Protein AF-A0A258D1P5-F1 (afdb_monomer_lite)

Secondary structure (DSSP, 8-state):
-PPPPPGGG-------SS---------PPPTTSTT----HHHHHHHHHHHHHHHHHTTS-TT--EEEETTTEEEE-PPPBTTTB-HHHHHHHGGG------

Radius of gyration: 28.12 Å; chains: 1; bounding box: 86×24×67 Å

pLDDT: mean 77.12, std 14.58, range [41.06, 94.81]

Foldseek 3Di:
DDDDDDPPPPPDPPPPPDDDDDDDDDDFDDPVGPPGPDDPLQVVLVVQLVVLVVVCPPPDPPDQWDDDPPPDIDGDDQDPPPSGDPSSCVSCVVVDDDDDD

Structure (mmCIF, N/CA/C/O backbone):
data_AF-A0A258D1P5-F1
#
_entry.id   AF-A0A258D1P5-F1
#
loop_
_atom_site.group_PDB
_atom_site.id
_atom_site.type_symbol
_atom_site.label_atom_id
_atom_site.label_alt_id
_atom_site.label_comp_id
_atom_site.label_asym_id
_atom_site.label_entity_id
_atom_site.label_seq_id
_atom_site.pdbx_PDB_ins_code
_atom_site.Cartn_x
_atom_site.Cartn_y
_atom_site.Cartn_z
_atom_site.occupancy
_atom_site.B_iso_or_equiv
_atom_site.auth_seq_id
_atom_site.auth_comp_id
_atom_site.auth_asym_id
_atom_site.auth_atom_id
_atom_site.pdbx_PDB_model_num
ATOM 1 N N . MET A 1 1 ? 65.392 -9.813 -35.874 1.00 41.06 1 MET A N 1
ATOM 2 C CA . MET A 1 1 ? 64.487 -8.836 -36.521 1.00 41.06 1 MET A CA 1
ATOM 3 C C . MET A 1 1 ? 63.147 -8.888 -35.805 1.00 41.06 1 MET A C 1
ATOM 5 O O . MET A 1 1 ? 62.487 -9.913 -35.860 1.00 41.06 1 MET A O 1
ATOM 9 N N . ARG A 1 2 ? 62.821 -7.855 -35.020 1.00 41.78 2 ARG A N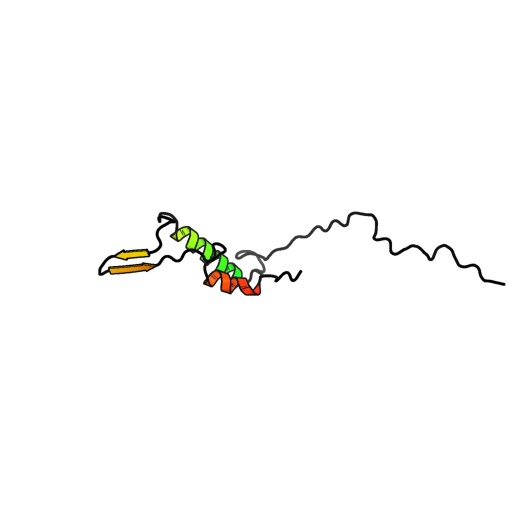 1
ATOM 10 C CA . ARG A 1 2 ? 61.621 -7.778 -34.172 1.00 41.78 2 ARG A CA 1
ATOM 11 C C . ARG A 1 2 ? 60.509 -7.110 -34.998 1.00 41.78 2 ARG A C 1
ATOM 13 O O . ARG A 1 2 ? 60.734 -6.022 -35.515 1.00 41.78 2 ARG A O 1
ATOM 20 N N . SER A 1 3 ? 59.381 -7.798 -35.179 1.00 47.41 3 SER A N 1
ATOM 21 C CA . SER A 1 3 ? 58.193 -7.302 -35.901 1.00 47.41 3 SER A CA 1
ATOM 22 C C . SER A 1 3 ? 57.656 -6.008 -35.256 1.00 47.41 3 SER A C 1
ATOM 24 O O . SER A 1 3 ? 57.717 -5.917 -34.024 1.00 47.41 3 SER A O 1
ATOM 26 N N . PRO A 1 4 ? 57.155 -5.014 -36.018 1.00 51.44 4 PRO A N 1
ATOM 27 C CA . PRO A 1 4 ? 56.639 -3.781 -35.441 1.00 51.44 4 PRO A CA 1
ATOM 28 C C . PRO A 1 4 ? 55.270 -4.043 -34.803 1.00 51.44 4 PRO A C 1
ATOM 30 O O . PRO A 1 4 ? 54.344 -4.534 -35.443 1.00 51.44 4 PRO A O 1
ATOM 33 N N . VAL A 1 5 ? 55.168 -3.739 -33.511 1.00 60.28 5 VAL A N 1
ATOM 34 C CA . VAL A 1 5 ? 53.906 -3.730 -32.770 1.00 60.28 5 VAL A CA 1
ATOM 35 C C . VAL A 1 5 ? 53.144 -2.478 -33.194 1.00 60.28 5 VAL A C 1
ATOM 37 O O . VAL A 1 5 ? 53.640 -1.366 -33.025 1.00 60.28 5 VAL A O 1
ATOM 40 N N . ASP A 1 6 ? 51.969 -2.681 -33.777 1.00 55.34 6 ASP A N 1
ATOM 41 C CA . ASP A 1 6 ? 51.038 -1.632 -34.184 1.00 55.34 6 ASP A CA 1
ATOM 42 C C . ASP A 1 6 ? 50.645 -0.757 -32.968 1.00 55.34 6 ASP A C 1
ATOM 44 O O . ASP A 1 6 ? 50.086 -1.284 -31.997 1.00 55.34 6 ASP A O 1
ATOM 48 N N . PRO A 1 7 ? 50.936 0.560 -32.971 1.00 50.50 7 PRO A N 1
ATOM 49 C CA . PRO A 1 7 ? 50.637 1.450 -31.848 1.00 50.50 7 PRO A CA 1
ATOM 50 C C . PRO A 1 7 ? 49.132 1.692 -31.644 1.00 50.50 7 PRO A C 1
ATOM 52 O O . PRO A 1 7 ? 48.746 2.288 -30.640 1.00 50.50 7 PRO A O 1
ATOM 55 N N . ALA A 1 8 ? 48.268 1.226 -32.553 1.00 51.09 8 ALA A N 1
ATOM 56 C CA . ALA A 1 8 ? 46.826 1.452 -32.479 1.00 51.09 8 ALA A CA 1
ATOM 57 C C . ALA A 1 8 ? 46.082 0.519 -31.504 1.00 51.09 8 ALA A C 1
ATOM 59 O O . ALA A 1 8 ? 44.905 0.742 -31.221 1.00 51.09 8 ALA A O 1
ATOM 60 N N . ARG A 1 9 ? 46.734 -0.520 -30.960 1.00 49.47 9 ARG A N 1
ATOM 61 C CA . ARG A 1 9 ? 46.062 -1.548 -30.138 1.00 49.47 9 ARG A CA 1
ATOM 62 C C . ARG A 1 9 ? 46.219 -1.382 -28.627 1.00 49.47 9 ARG A C 1
ATOM 64 O O . ARG A 1 9 ? 46.114 -2.359 -27.887 1.00 49.47 9 ARG A O 1
ATOM 71 N N . THR A 1 10 ? 46.418 -0.145 -28.182 1.00 55.59 10 THR A N 1
ATOM 72 C CA . THR A 1 10 ? 46.423 0.231 -26.760 1.00 55.59 10 THR A CA 1
ATOM 73 C C . THR A 1 10 ? 45.534 1.450 -26.529 1.00 55.59 10 THR A C 1
ATOM 75 O O . THR A 1 10 ? 45.924 2.414 -25.878 1.00 55.59 10 THR A O 1
ATOM 78 N N . LEU A 1 11 ? 44.319 1.439 -27.079 1.00 52.00 11 LEU A N 1
ATOM 79 C CA . LEU A 1 11 ? 43.278 2.333 -26.587 1.00 52.00 11 LEU A CA 1
ATOM 80 C C . LEU A 1 11 ? 42.681 1.671 -25.353 1.00 52.00 11 LEU A C 1
ATOM 82 O O . LEU A 1 11 ? 41.950 0.687 -25.422 1.00 52.00 11 LEU A O 1
ATOM 86 N N . ALA A 1 12 ? 43.149 2.182 -24.223 1.00 54.88 12 ALA A N 1
ATOM 87 C CA . ALA A 1 12 ? 42.705 1.886 -22.885 1.00 54.88 12 ALA A CA 1
ATOM 88 C C . ALA A 1 12 ? 41.1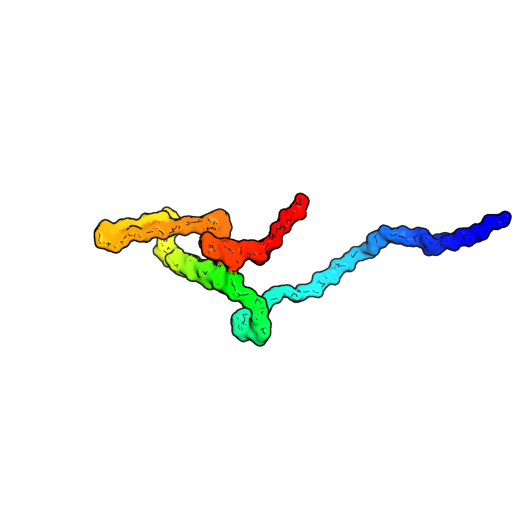84 1.690 -22.802 1.00 54.88 12 ALA A C 1
ATOM 90 O O . ALA A 1 12 ? 40.414 2.359 -23.491 1.00 54.88 12 ALA A O 1
ATOM 91 N N . ALA A 1 13 ? 40.770 0.813 -21.888 1.00 58.81 13 ALA A N 1
ATOM 92 C CA . ALA A 1 13 ? 39.424 0.767 -21.331 1.00 58.81 13 ALA A CA 1
ATOM 93 C C . ALA A 1 13 ? 39.130 2.070 -20.556 1.00 58.81 13 ALA A C 1
ATOM 95 O O . ALA A 1 13 ? 38.923 2.071 -19.346 1.00 58.81 13 ALA A O 1
ATOM 96 N N . LEU A 1 14 ? 39.208 3.205 -21.246 1.00 63.12 14 LEU A N 1
ATOM 97 C CA . LEU A 1 14 ? 38.768 4.494 -20.763 1.00 63.12 14 LEU A CA 1
ATOM 98 C C . LEU A 1 14 ? 37.255 4.406 -20.765 1.00 63.12 14 LEU A C 1
ATOM 100 O O . LEU A 1 14 ? 36.637 4.230 -21.816 1.00 63.12 14 LEU A O 1
ATOM 104 N N . TRP A 1 15 ? 36.673 4.489 -19.573 1.00 69.25 15 TRP A N 1
ATOM 105 C CA . TRP A 1 15 ? 35.255 4.771 -19.448 1.00 69.25 15 TRP A CA 1
ATOM 106 C C . TRP A 1 15 ? 34.939 5.948 -20.378 1.00 69.25 15 TRP A C 1
ATOM 108 O O . TRP A 1 15 ? 35.672 6.945 -20.319 1.00 69.25 15 TRP A O 1
ATOM 118 N N . PRO A 1 16 ? 33.953 5.832 -21.285 1.00 66.94 16 PRO A N 1
ATOM 119 C CA . PRO A 1 16 ? 33.676 6.895 -22.235 1.00 66.94 16 PRO A CA 1
ATOM 120 C C . PRO A 1 16 ? 33.465 8.195 -21.460 1.00 66.94 16 PRO A C 1
ATOM 122 O O . PRO A 1 16 ? 32.615 8.278 -20.574 1.00 66.94 16 PRO A O 1
ATOM 125 N N . VAL A 1 17 ? 34.299 9.194 -21.756 1.00 73.88 17 VAL A N 1
ATOM 126 C CA . VAL A 1 17 ? 34.149 10.543 -21.214 1.00 73.88 17 VAL A CA 1
ATOM 127 C C . VAL A 1 17 ? 32.919 11.133 -21.893 1.00 73.88 17 VAL A C 1
ATOM 129 O O . VAL A 1 17 ? 32.976 11.548 -23.047 1.00 73.88 17 VAL A O 1
ATOM 132 N N . GLY A 1 18 ? 31.786 11.082 -21.202 1.00 76.75 18 GLY A N 1
ATOM 133 C CA . GLY A 1 18 ? 30.500 11.536 -21.713 1.00 76.75 18 GLY A CA 1
ATOM 134 C C . GLY A 1 18 ? 29.369 11.254 -20.729 1.00 76.75 18 GLY A C 1
ATOM 135 O O . GLY A 1 18 ? 29.509 10.451 -19.808 1.00 76.75 18 GLY A O 1
ATOM 136 N N . GLU A 1 19 ? 28.243 11.933 -20.919 1.00 83.06 19 GLU A N 1
ATOM 137 C CA . GLU A 1 19 ? 27.025 11.709 -20.145 1.00 83.06 19 GLU A CA 1
ATOM 138 C C . GLU A 1 19 ? 26.174 10.630 -20.824 1.00 83.06 19 GLU A C 1
ATOM 140 O O . GLU A 1 19 ? 25.908 10.697 -22.024 1.00 83.06 19 GLU A O 1
ATOM 145 N N . THR A 1 20 ? 25.742 9.624 -20.062 1.00 85.88 20 THR A N 1
ATOM 146 C CA . THR A 1 20 ? 24.749 8.648 -20.532 1.00 85.88 20 THR A CA 1
ATOM 147 C C . THR A 1 20 ? 23.393 9.036 -19.962 1.00 85.88 20 THR A C 1
ATOM 149 O O . THR A 1 20 ? 23.111 8.773 -18.795 1.00 85.88 20 THR A O 1
ATOM 152 N N . ILE A 1 21 ? 22.559 9.675 -20.781 1.00 89.62 21 ILE A N 1
ATOM 153 C CA . ILE A 1 21 ? 21.203 10.072 -20.393 1.00 89.62 21 ILE A CA 1
ATOM 154 C C . ILE A 1 21 ? 20.248 8.917 -20.702 1.00 89.62 21 ILE A C 1
ATOM 156 O O . ILE A 1 21 ? 20.060 8.553 -21.862 1.00 89.62 21 ILE A O 1
ATOM 160 N N . ALA A 1 22 ? 19.629 8.350 -19.666 1.00 89.81 22 ALA A N 1
ATOM 161 C CA . ALA A 1 22 ? 18.583 7.341 -19.801 1.00 89.81 22 ALA A CA 1
ATOM 162 C C . ALA A 1 22 ? 17.208 7.975 -19.554 1.00 89.81 22 ALA A C 1
ATOM 164 O O . ALA A 1 22 ? 16.849 8.280 -18.417 1.00 89.81 22 ALA A O 1
ATOM 165 N N . THR A 1 23 ? 16.426 8.158 -20.618 1.00 94.56 23 THR A N 1
ATOM 166 C CA . THR A 1 23 ? 15.017 8.561 -20.519 1.00 94.56 23 THR A CA 1
ATOM 167 C C . THR A 1 23 ? 14.144 7.314 -20.497 1.00 94.56 23 THR A C 1
ATOM 169 O O . THR A 1 23 ? 14.198 6.506 -21.421 1.00 94.56 23 THR A O 1
ATOM 172 N N . TYR A 1 24 ? 13.334 7.151 -19.454 1.00 90.31 24 TYR A N 1
ATOM 173 C CA . TYR A 1 24 ? 12.432 6.012 -19.322 1.00 90.31 24 TYR A CA 1
ATOM 174 C C . TYR A 1 24 ? 11.099 6.428 -18.701 1.00 90.31 24 TYR A C 1
ATOM 176 O O . TYR A 1 24 ? 11.023 7.391 -17.940 1.00 90.31 24 TYR A O 1
ATOM 184 N N . SER A 1 25 ? 10.056 5.672 -19.040 1.00 89.94 25 SER A N 1
ATOM 185 C CA . SER A 1 25 ? 8.771 5.683 -18.346 1.00 89.94 25 SER A CA 1
ATOM 186 C C . SER A 1 25 ? 8.654 4.380 -17.566 1.00 89.94 25 SER A C 1
ATOM 188 O O . SER A 1 25 ? 9.017 3.319 -18.073 1.00 89.94 25 SER A O 1
ATOM 190 N N . THR A 1 26 ? 8.195 4.458 -16.325 1.00 89.69 26 THR A N 1
ATOM 191 C CA . THR A 1 26 ? 7.996 3.297 -15.457 1.00 89.69 26 THR A CA 1
ATOM 192 C C . THR A 1 26 ? 6.737 3.495 -14.629 1.00 89.69 26 THR A C 1
ATOM 194 O O . THR A 1 26 ? 6.313 4.625 -14.391 1.00 89.69 26 THR A O 1
ATOM 197 N N . GLY A 1 27 ? 6.149 2.396 -14.181 1.00 89.12 27 GLY A N 1
ATOM 198 C CA . GLY A 1 27 ? 4.918 2.389 -13.409 1.00 89.12 27 GLY A CA 1
ATOM 199 C C . GLY A 1 27 ? 4.065 1.173 -13.735 1.00 89.12 27 GLY A C 1
ATOM 200 O O . GLY A 1 27 ? 4.377 0.397 -14.638 1.00 89.12 27 GLY A O 1
ATOM 201 N N . TYR A 1 28 ? 2.988 1.020 -12.973 1.00 90.56 28 TYR A N 1
ATOM 202 C CA . TYR A 1 28 ? 1.934 0.054 -13.256 1.00 90.56 28 TYR A CA 1
ATOM 203 C C . TYR A 1 28 ? 0.781 0.750 -13.977 1.00 90.56 28 TYR A C 1
ATOM 205 O O . TYR A 1 28 ? 0.486 1.903 -13.666 1.00 90.56 28 TYR A O 1
ATOM 213 N N . ALA A 1 29 ? 0.100 0.026 -14.865 1.00 92.75 29 ALA A N 1
ATOM 214 C CA . ALA A 1 29 ? -1.185 0.454 -15.403 1.00 92.75 29 ALA A CA 1
ATOM 215 C C . ALA A 1 29 ? -2.241 0.362 -14.293 1.00 92.75 29 ALA A C 1
ATOM 217 O O . ALA A 1 29 ? -2.359 -0.664 -13.604 1.00 92.75 29 ALA A O 1
ATOM 218 N N . LEU A 1 30 ? -2.950 1.465 -14.077 1.00 90.38 30 LEU A N 1
ATOM 219 C CA . LEU A 1 30 ? -3.830 1.680 -12.938 1.00 90.38 30 LEU A CA 1
ATOM 220 C C . LEU A 1 30 ? -5.207 1.026 -13.132 1.00 90.38 30 LEU A C 1
ATOM 222 O O . LEU A 1 30 ? -5.604 0.679 -14.246 1.00 90.38 30 LEU A O 1
ATOM 226 N N . PRO A 1 31 ? -5.983 0.853 -12.047 1.00 87.25 31 PRO A N 1
ATOM 227 C CA . PRO A 1 31 ? -7.379 0.457 -12.163 1.00 87.25 31 PRO A CA 1
ATOM 228 C C . PRO A 1 31 ? -8.161 1.460 -13.024 1.00 87.25 31 PRO A C 1
ATOM 230 O O . PRO A 1 31 ? -8.186 2.651 -12.721 1.00 87.25 31 PRO A O 1
ATOM 233 N N . GLY A 1 32 ? -8.816 0.967 -14.076 1.00 88.06 32 GLY A N 1
ATOM 234 C CA . GLY A 1 32 ? -9.554 1.794 -15.040 1.00 88.06 32 GLY A CA 1
ATOM 235 C C . GLY A 1 32 ? -8.790 2.101 -16.330 1.00 88.06 32 GLY A C 1
ATOM 236 O O . GLY A 1 32 ? -9.383 2.672 -17.241 1.00 88.06 32 GLY A O 1
ATOM 237 N N . GLU A 1 33 ? -7.524 1.696 -16.428 1.00 90.69 33 GLU A N 1
ATOM 238 C CA . GLU A 1 33 ? -6.748 1.719 -17.671 1.00 90.69 33 GLU A CA 1
ATOM 239 C C . GLU A 1 33 ? -6.812 0.361 -18.388 1.00 90.69 33 GLU A C 1
ATOM 241 O O . GLU A 1 33 ? -7.068 -0.681 -17.770 1.00 90.69 33 GLU A O 1
ATOM 246 N N . ASP A 1 34 ? -6.574 0.378 -19.701 1.00 87.31 34 ASP A N 1
ATOM 247 C CA . ASP A 1 34 ? -6.420 -0.843 -20.491 1.00 87.31 34 ASP A CA 1
ATOM 248 C C . ASP A 1 34 ? -5.190 -1.630 -20.003 1.00 87.31 34 ASP A C 1
ATOM 250 O O . ASP A 1 34 ? -4.148 -1.050 -19.704 1.00 87.31 34 ASP A O 1
ATOM 254 N N . ASP A 1 35 ? -5.312 -2.960 -19.926 1.00 86.25 35 ASP A N 1
ATOM 255 C CA . ASP A 1 35 ? -4.235 -3.872 -19.502 1.00 86.25 35 ASP A CA 1
ATOM 256 C C . ASP A 1 35 ? -3.654 -3.573 -18.098 1.00 86.25 35 ASP A C 1
ATOM 258 O O . ASP A 1 35 ? -2.444 -3.511 -17.896 1.00 86.25 35 ASP A O 1
ATOM 262 N N . ARG A 1 36 ? -4.527 -3.378 -17.093 1.00 89.38 36 ARG A N 1
ATOM 263 C CA . ARG A 1 36 ? -4.146 -3.158 -15.680 1.00 89.38 36 ARG A CA 1
ATOM 264 C C . ARG A 1 36 ? -3.078 -4.156 -15.203 1.00 89.38 36 ARG A C 1
ATOM 2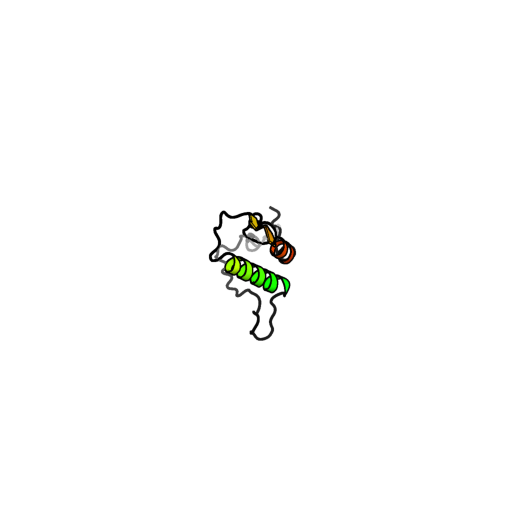66 O O . ARG A 1 36 ? -3.367 -5.334 -14.980 1.00 89.38 36 ARG A O 1
ATOM 273 N N . THR A 1 37 ? -1.894 -3.636 -14.880 1.00 93.19 37 THR A N 1
ATOM 274 C CA . THR A 1 37 ? -0.755 -4.411 -14.358 1.00 93.19 37 THR A CA 1
ATOM 275 C C . THR A 1 37 ? -0.501 -4.211 -12.865 1.00 93.19 37 THR A C 1
ATOM 277 O O . THR A 1 37 ? 0.336 -4.910 -12.292 1.00 93.19 37 THR A O 1
ATOM 280 N N . LEU A 1 38 ? -1.212 -3.285 -12.208 1.00 93.44 38 LEU A N 1
ATOM 281 C CA . LEU A 1 38 ? -1.045 -3.030 -10.777 1.00 93.44 38 LEU A CA 1
ATOM 282 C C . LEU A 1 38 ? -1.395 -4.278 -9.939 1.00 93.44 38 LEU A C 1
ATOM 284 O O . LEU A 1 38 ? -2.524 -4.772 -10.019 1.00 93.44 38 LEU A O 1
ATOM 288 N N . PRO A 1 39 ? -0.484 -4.767 -9.075 1.00 94.81 39 PRO A N 1
ATOM 289 C CA . PRO A 1 39 ? -0.797 -5.848 -8.152 1.00 94.81 39 PRO A CA 1
ATOM 290 C C . PRO A 1 39 ? -1.909 -5.472 -7.166 1.00 94.81 39 PRO A C 1
ATOM 292 O O . PRO A 1 39 ? -1.908 -4.387 -6.579 1.00 94.81 39 PRO A O 1
ATOM 295 N N . HIS A 1 40 ? -2.827 -6.411 -6.920 1.00 93.50 40 HIS A N 1
ATOM 296 C CA . HIS A 1 40 ? -3.959 -6.210 -6.006 1.00 93.50 40 HIS A CA 1
ATOM 297 C C . HIS A 1 40 ? -3.534 -5.863 -4.574 1.00 93.50 40 HIS A C 1
ATOM 299 O O . HIS A 1 40 ? -4.234 -5.115 -3.896 1.00 93.50 40 HIS A O 1
ATOM 305 N N . ASP A 1 41 ? -2.385 -6.358 -4.121 1.00 94.75 41 ASP A N 1
ATOM 306 C CA . ASP A 1 41 ? -1.879 -6.084 -2.775 1.00 94.75 41 ASP A CA 1
ATOM 307 C C . ASP A 1 41 ? -1.473 -4.615 -2.600 1.00 94.75 41 ASP A C 1
ATOM 309 O O . ASP A 1 41 ? -1.773 -4.011 -1.567 1.00 94.75 41 ASP A O 1
ATOM 313 N N . ILE A 1 42 ? -0.863 -4.012 -3.629 1.00 93.69 42 ILE A N 1
ATOM 314 C CA . ILE A 1 42 ? -0.492 -2.589 -3.633 1.00 93.69 42 ILE A CA 1
ATOM 315 C C . ILE A 1 42 ? -1.753 -1.720 -3.655 1.00 93.69 42 ILE A C 1
ATOM 317 O O . ILE A 1 42 ? -1.865 -0.757 -2.894 1.00 93.69 42 ILE A O 1
ATOM 321 N N . GLU A 1 43 ? -2.731 -2.088 -4.483 1.00 94.31 43 GLU A N 1
ATOM 322 C CA . GLU A 1 43 ? -4.023 -1.402 -4.548 1.00 94.31 43 GLU A CA 1
ATOM 323 C C . GLU A 1 43 ? -4.756 -1.450 -3.200 1.00 94.31 43 GLU A C 1
ATOM 325 O O . GLU A 1 43 ? -5.173 -0.420 -2.667 1.00 94.31 43 GLU A O 1
ATOM 330 N N . ARG A 1 44 ? -4.845 -2.637 -2.591 1.00 94.00 44 ARG A N 1
ATOM 331 C CA . ARG A 1 44 ? -5.474 -2.825 -1.281 1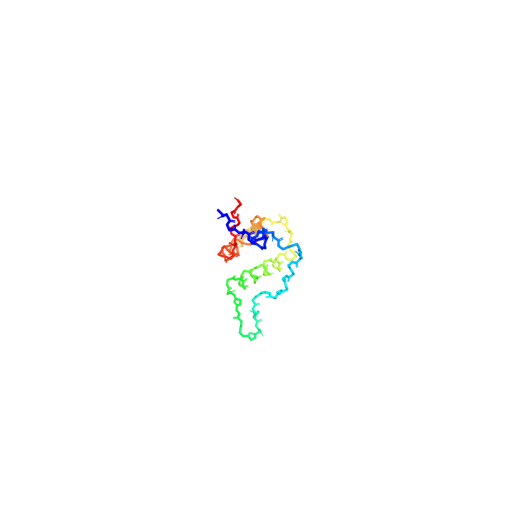.00 94.00 44 ARG A CA 1
ATOM 332 C C . ARG A 1 44 ? -4.760 -2.032 -0.192 1.00 94.00 44 ARG A C 1
ATOM 334 O O . ARG A 1 44 ? -5.428 -1.404 0.629 1.00 94.00 44 ARG A O 1
ATOM 341 N N . ALA A 1 45 ? -3.427 -2.030 -0.183 1.00 92.31 45 ALA A N 1
ATOM 342 C CA . ALA A 1 45 ? -2.653 -1.228 0.757 1.00 92.31 45 ALA A CA 1
ATOM 343 C C . ALA A 1 45 ? -2.980 0.270 0.614 1.00 92.31 45 ALA A C 1
ATOM 345 O O . ALA A 1 45 ? -3.191 0.941 1.623 1.00 92.31 45 ALA A O 1
ATOM 346 N N . CYS A 1 46 ? -3.114 0.780 -0.615 1.00 92.00 46 CYS A N 1
ATOM 347 C CA . CYS A 1 46 ? -3.526 2.162 -0.870 1.00 92.00 46 CYS A CA 1
ATOM 348 C C . CYS A 1 46 ? -4.927 2.462 -0.304 1.00 92.00 46 CYS A C 1
ATOM 350 O O . CYS A 1 46 ? -5.106 3.429 0.439 1.00 92.00 46 CYS A O 1
ATOM 352 N N . ILE A 1 47 ? -5.908 1.593 -0.566 1.00 93.25 47 ILE A N 1
ATOM 353 C CA . ILE A 1 47 ? -7.282 1.749 -0.060 1.00 93.25 47 ILE A CA 1
ATOM 354 C C . ILE A 1 47 ? -7.313 1.763 1.473 1.00 93.25 47 ILE A C 1
ATOM 356 O O . ILE A 1 47 ? -7.977 2.612 2.072 1.00 93.25 47 ILE A O 1
ATOM 360 N N . LEU A 1 48 ? -6.581 0.853 2.125 1.00 90.94 48 LEU A N 1
ATOM 361 C CA . LEU A 1 48 ? -6.482 0.802 3.588 1.00 90.94 48 LEU A CA 1
ATOM 362 C C . LEU A 1 48 ? -5.930 2.109 4.162 1.00 90.94 48 LEU A C 1
ATOM 364 O O . LEU A 1 48 ? -6.433 2.603 5.173 1.00 90.94 48 LEU A O 1
ATOM 368 N N . MET A 1 49 ? -4.933 2.686 3.494 1.00 86.75 49 MET A N 1
ATOM 369 C CA . MET A 1 49 ? -4.328 3.949 3.895 1.00 86.75 49 MET A CA 1
ATOM 370 C C . MET A 1 49 ? -5.299 5.117 3.755 1.00 86.75 49 MET A C 1
ATOM 372 O O . MET A 1 49 ? -5.513 5.839 4.729 1.00 86.75 49 MET A O 1
ATOM 376 N N . VAL A 1 50 ? -5.962 5.258 2.606 1.00 89.69 50 VAL A N 1
ATOM 377 C CA . VAL A 1 50 ? -6.965 6.314 2.390 1.00 89.69 50 VAL A CA 1
ATOM 378 C C . VAL A 1 50 ? -8.119 6.184 3.382 1.00 89.69 50 VAL A C 1
ATOM 380 O O . VAL A 1 50 ? -8.516 7.172 3.997 1.00 89.69 50 VAL A O 1
ATOM 383 N N . ARG A 1 51 ? -8.613 4.961 3.614 1.00 88.38 51 ARG A N 1
ATOM 384 C CA . ARG A 1 51 ? -9.641 4.688 4.626 1.00 88.38 51 ARG A CA 1
ATOM 385 C C . ARG A 1 51 ? -9.179 5.126 6.012 1.00 88.38 51 ARG A C 1
ATOM 387 O O . ARG A 1 51 ? -9.932 5.807 6.699 1.00 88.38 51 ARG A O 1
ATOM 394 N N . SER A 1 52 ? -7.965 4.753 6.422 1.00 82.25 52 SER A N 1
ATOM 395 C CA . SER A 1 52 ? -7.440 5.126 7.741 1.00 82.25 52 SER A CA 1
ATOM 396 C C . SER A 1 52 ? -7.347 6.644 7.907 1.00 82.25 52 SER A C 1
ATOM 398 O O . SER A 1 52 ? -7.832 7.173 8.909 1.00 82.25 52 SER A O 1
ATOM 400 N N . ALA A 1 53 ? -6.832 7.345 6.892 1.00 82.19 53 ALA A N 1
ATOM 401 C CA . ALA A 1 53 ? -6.731 8.796 6.880 1.00 82.19 53 ALA A CA 1
ATOM 402 C C . ALA A 1 53 ? -8.121 9.429 6.994 1.00 82.19 53 ALA A C 1
ATOM 404 O O . ALA A 1 53 ? -8.346 10.247 7.882 1.00 82.19 53 ALA A O 1
ATOM 405 N N . TRP A 1 54 ? -9.081 8.968 6.190 1.00 85.25 54 TRP A N 1
ATOM 406 C CA . TRP A 1 54 ? -10.460 9.445 6.232 1.00 85.25 54 TRP A CA 1
ATOM 407 C C . TRP A 1 54 ? -11.105 9.253 7.608 1.00 85.25 54 TRP A C 1
ATOM 409 O O . TRP A 1 54 ? -11.640 10.198 8.177 1.00 85.25 54 TRP A O 1
ATOM 419 N N . THR A 1 55 ? -11.009 8.052 8.188 1.00 81.88 55 THR A N 1
ATOM 420 C CA . THR A 1 55 ? -11.592 7.753 9.511 1.00 81.88 55 THR A CA 1
ATOM 421 C C . THR A 1 55 ? -10.921 8.497 10.662 1.00 81.88 55 THR A C 1
ATOM 423 O O . THR A 1 55 ? -11.497 8.610 11.739 1.00 81.88 55 THR A O 1
ATOM 426 N N . SER A 1 56 ? -9.700 8.994 10.453 1.00 76.81 56 SER A N 1
ATOM 427 C CA . SER A 1 56 ? -9.008 9.823 11.437 1.00 76.81 56 SER A CA 1
ATOM 428 C C . SER A 1 56 ? -9.447 11.289 11.394 1.00 76.81 56 SER A C 1
ATOM 430 O O . SER A 1 56 ? -9.215 12.015 12.360 1.00 76.81 56 SER A O 1
ATOM 432 N N . MET A 1 57 ? -10.105 11.730 10.315 1.00 77.81 57 MET A N 1
ATOM 433 C CA . MET A 1 57 ? -10.568 13.110 10.193 1.00 77.81 57 MET A CA 1
ATOM 434 C C . MET A 1 57 ? -11.692 13.387 11.194 1.00 77.81 57 MET A C 1
ATOM 436 O O . MET A 1 57 ? -12.697 12.683 11.233 1.00 77.81 57 MET A O 1
ATOM 440 N N . GLY A 1 58 ? -11.516 14.428 12.008 1.00 74.88 58 GLY A N 1
ATOM 441 C CA . GLY A 1 58 ? -12.472 14.823 13.048 1.00 74.88 58 GLY A CA 1
ATOM 442 C C . GLY A 1 58 ? -12.255 14.159 14.411 1.00 74.88 58 GLY A C 1
ATOM 443 O O . GLY A 1 58 ? -12.929 14.528 15.368 1.00 74.88 58 GLY A O 1
ATOM 444 N N . ARG A 1 59 ? -11.296 13.231 14.530 1.00 70.56 59 ARG A N 1
ATOM 445 C CA . ARG A 1 59 ? -10.860 12.659 15.812 1.00 70.56 59 ARG A CA 1
ATOM 446 C C . ARG A 1 59 ? -9.632 13.403 16.332 1.00 70.56 59 ARG A C 1
ATOM 448 O O . ARG A 1 59 ? -8.777 13.793 15.541 1.00 70.56 59 ARG A O 1
ATOM 455 N N . ASP A 1 60 ? -9.513 13.546 17.652 1.00 68.81 60 ASP A N 1
ATOM 456 C CA . ASP A 1 60 ? -8.274 14.031 18.269 1.00 68.81 60 ASP A CA 1
ATOM 457 C C . ASP A 1 60 ? -7.119 13.049 17.957 1.00 68.81 60 ASP A C 1
ATOM 459 O O . ASP A 1 60 ? -7.200 11.870 18.330 1.00 68.81 60 ASP A O 1
ATOM 463 N N . PRO A 1 61 ? -6.040 13.491 17.278 1.00 66.62 61 PRO A N 1
ATOM 464 C CA . PRO A 1 61 ? -4.879 12.656 16.972 1.00 66.62 61 PRO A CA 1
ATOM 465 C C . PRO A 1 61 ? -4.182 12.067 18.209 1.00 66.62 61 PRO A C 1
ATOM 467 O O . PRO A 1 61 ? -3.506 11.043 18.092 1.00 66.62 61 PRO A O 1
ATOM 470 N N . ALA A 1 62 ? -4.335 12.688 19.384 1.00 68.81 62 ALA A N 1
ATOM 471 C CA . ALA A 1 62 ? -3.754 12.223 20.641 1.00 68.81 62 ALA A CA 1
ATOM 472 C C . ALA A 1 62 ? -4.584 11.120 21.326 1.00 68.81 62 ALA A C 1
ATOM 474 O O . ALA A 1 62 ? -4.077 10.432 22.218 1.00 68.81 62 ALA A O 1
ATOM 475 N N . LEU A 1 63 ? -5.837 10.909 20.908 1.00 70.75 63 LEU A N 1
ATOM 476 C CA . LEU A 1 63 ? -6.730 9.927 21.515 1.00 70.75 63 LEU A CA 1
ATOM 477 C C . LEU A 1 63 ? -6.277 8.501 21.164 1.00 70.75 63 LEU A C 1
ATOM 479 O O . LEU A 1 63 ? -6.258 8.106 19.996 1.00 70.75 63 LEU A O 1
ATOM 483 N N . ARG A 1 64 ? -5.915 7.698 22.170 1.00 70.94 64 ARG A N 1
ATOM 484 C CA . ARG A 1 64 ? -5.469 6.300 21.976 1.00 70.94 64 ARG A CA 1
ATOM 485 C C . ARG A 1 64 ? -6.531 5.256 22.272 1.00 70.94 64 ARG A C 1
ATOM 487 O O . ARG A 1 64 ? -6.508 4.172 21.694 1.00 70.94 64 ARG A O 1
ATOM 494 N N . SER A 1 65 ? -7.462 5.579 23.150 1.00 70.88 65 SER A N 1
ATOM 495 C CA . SER A 1 65 ? -8.565 4.701 23.497 1.00 70.88 65 SER A CA 1
ATOM 496 C C . SER A 1 65 ? -9.743 5.530 23.962 1.00 70.88 65 SER A C 1
ATOM 498 O O . SER A 1 65 ? -9.558 6.520 24.667 1.00 70.88 65 SER A O 1
ATOM 500 N N . GLU A 1 66 ? -10.935 5.102 23.584 1.00 79.19 66 GLU A N 1
ATOM 501 C CA . GLU A 1 66 ? -12.191 5.629 24.094 1.00 79.19 66 GLU A CA 1
ATOM 502 C C . GLU A 1 66 ? -12.958 4.475 24.734 1.00 79.19 66 GLU A C 1
ATOM 504 O O . GLU A 1 66 ? -13.116 3.412 24.133 1.00 79.19 66 GLU A O 1
ATOM 509 N N . GLU A 1 67 ? -13.402 4.675 25.969 1.00 78.62 67 GLU A N 1
ATOM 510 C CA . GLU A 1 67 ? -14.240 3.727 26.692 1.00 78.62 67 GLU A CA 1
ATOM 511 C C . GLU A 1 67 ? -15.579 4.394 26.993 1.00 78.62 67 GLU A C 1
ATOM 513 O O . GLU A 1 67 ? -15.637 5.444 27.632 1.00 78.62 67 GLU A O 1
ATOM 518 N N . SER A 1 68 ? -16.660 3.768 26.532 1.00 79.06 68 SER A N 1
ATOM 519 C CA . SER A 1 68 ? -18.022 4.124 26.905 1.00 79.06 68 SER A CA 1
ATOM 520 C C . SER A 1 68 ? -18.582 3.007 27.781 1.00 79.06 68 SER A C 1
ATOM 522 O O . SER A 1 68 ? -18.866 1.903 27.300 1.00 79.06 68 SER A O 1
ATOM 524 N N . THR A 1 69 ? -18.685 3.279 29.085 1.00 79.62 69 THR A N 1
ATOM 525 C CA . THR A 1 69 ? -19.063 2.302 30.114 1.00 79.62 69 THR A CA 1
ATOM 526 C C . THR A 1 69 ? -20.382 1.610 29.769 1.00 79.62 69 THR A C 1
ATOM 528 O O . THR A 1 69 ? -21.433 2.243 29.706 1.00 79.62 69 THR A O 1
ATOM 531 N N . GLY A 1 70 ? -20.325 0.288 29.575 1.00 78.31 70 GLY A N 1
ATOM 532 C CA . GLY A 1 70 ? -21.487 -0.551 29.261 1.00 78.31 70 GLY A CA 1
ATOM 533 C C . GLY A 1 70 ? -21.871 -0.616 27.778 1.00 78.31 70 GLY A C 1
ATOM 534 O O . GLY A 1 70 ? -22.849 -1.286 27.456 1.00 78.31 70 GLY A O 1
ATOM 535 N N . VAL A 1 71 ? -21.118 0.038 26.884 1.00 79.00 71 VAL A N 1
ATOM 536 C CA . VAL A 1 71 ? -21.427 0.100 25.445 1.00 79.00 71 VAL A CA 1
ATOM 537 C C . VAL A 1 71 ? -20.291 -0.464 24.591 1.00 79.00 71 VAL A C 1
ATOM 539 O O . VAL A 1 71 ? -20.506 -1.443 23.879 1.00 79.00 71 VAL A O 1
ATOM 542 N N . ALA A 1 72 ? -19.089 0.122 24.641 1.00 70.44 72 ALA A N 1
ATOM 543 C CA . ALA A 1 72 ? -17.959 -0.317 23.819 1.00 70.44 72 ALA A CA 1
ATOM 544 C C . ALA A 1 72 ? -16.614 0.248 24.299 1.00 70.44 72 ALA A C 1
ATOM 546 O O . ALA A 1 72 ? -16.544 1.335 24.876 1.00 70.44 72 ALA A O 1
ATOM 547 N N . VAL A 1 73 ? -15.543 -0.481 23.979 1.00 74.12 73 VAL A N 1
ATOM 548 C CA . VAL A 1 73 ? -14.156 -0.016 24.084 1.00 74.12 73 VAL A CA 1
ATOM 549 C C . VAL A 1 73 ? -13.583 0.081 22.675 1.00 74.12 73 VAL A C 1
ATOM 551 O O . VAL A 1 73 ? -13.552 -0.910 21.944 1.00 74.12 73 VAL A O 1
ATOM 554 N N . PHE A 1 74 ? -13.105 1.265 22.299 1.00 69.00 74 PHE A N 1
ATOM 555 C CA . PHE A 1 74 ? -12.426 1.511 21.033 1.00 69.00 74 PHE A CA 1
ATOM 556 C C . PHE A 1 74 ? -10.943 1.764 21.287 1.00 69.00 74 PHE A C 1
ATOM 558 O O . PHE A 1 74 ? -10.565 2.738 21.933 1.00 69.00 74 PHE A O 1
ATOM 565 N N . THR A 1 75 ? -10.080 0.889 20.772 1.00 68.62 75 THR A N 1
ATOM 566 C CA . THR A 1 75 ? -8.625 1.085 20.795 1.00 68.62 75 THR A CA 1
ATOM 567 C C . THR A 1 75 ? -8.159 1.579 19.436 1.00 68.62 75 THR A C 1
ATOM 569 O O . THR A 1 75 ? -8.364 0.923 18.415 1.00 68.62 75 THR A O 1
ATOM 572 N N . TYR A 1 76 ? -7.500 2.731 19.426 1.00 68.75 76 TYR A N 1
ATOM 573 C CA . TYR A 1 76 ? -6.982 3.358 18.223 1.00 68.75 76 TYR A CA 1
ATOM 574 C C . TYR A 1 76 ? -5.462 3.227 18.217 1.00 68.75 76 TYR A C 1
ATOM 576 O O . TYR A 1 76 ? -4.744 3.972 18.884 1.00 68.75 76 TYR A O 1
ATOM 584 N N . PHE A 1 77 ? -4.955 2.240 17.484 1.00 62.31 77 PHE A N 1
ATOM 585 C CA . PHE A 1 77 ? -3.517 2.033 17.373 1.00 62.31 77 PHE A CA 1
ATOM 586 C C . PHE A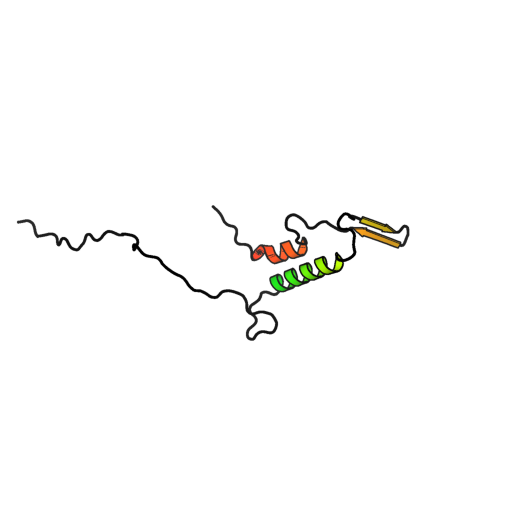 1 77 ? -2.867 3.185 16.601 1.00 62.31 77 PHE A C 1
ATOM 588 O O . PHE A 1 77 ? -3.290 3.529 15.497 1.00 62.31 77 PHE A O 1
ATOM 595 N N . ALA A 1 78 ? -1.808 3.762 17.172 1.00 56.88 78 ALA A N 1
ATOM 596 C CA . ALA A 1 78 ? -0.924 4.654 16.436 1.00 56.88 78 ALA A CA 1
ATOM 597 C C . ALA A 1 78 ? -0.233 3.859 15.320 1.00 56.88 78 ALA A C 1
ATOM 599 O O . ALA A 1 78 ? 0.213 2.724 15.530 1.00 56.88 78 ALA A O 1
ATOM 600 N N . ALA A 1 79 ? -0.154 4.446 14.129 1.00 55.47 79 ALA A N 1
ATOM 601 C CA . ALA A 1 79 ? 0.518 3.830 13.000 1.00 55.47 79 ALA A CA 1
ATOM 602 C C . ALA A 1 79 ? 1.955 3.433 13.375 1.00 55.47 79 ALA A C 1
ATOM 604 O O . ALA A 1 79 ? 2.719 4.235 13.913 1.00 55.47 79 ALA A O 1
ATOM 605 N N . HIS A 1 80 ? 2.315 2.172 13.145 1.00 54.69 80 HIS A N 1
ATOM 606 C CA . HIS A 1 80 ? 3.605 1.641 13.572 1.00 54.69 80 HIS A CA 1
ATOM 607 C C . HIS A 1 80 ? 4.698 2.142 12.623 1.00 54.69 80 HIS A C 1
ATOM 609 O O . HIS A 1 80 ? 4.659 1.826 11.436 1.00 54.69 80 HIS A O 1
ATOM 615 N N . GLY A 1 81 ? 5.659 2.914 13.142 1.00 57.41 81 GLY A N 1
ATOM 616 C CA . GLY A 1 81 ? 6.907 3.327 12.479 1.00 57.41 81 GLY A CA 1
ATOM 617 C C . GLY A 1 81 ? 6.763 4.272 11.277 1.00 57.41 81 GLY A C 1
ATOM 618 O O . GLY A 1 81 ? 7.310 5.367 11.291 1.00 57.41 81 GLY A O 1
ATOM 619 N N . ALA A 1 82 ? 6.035 3.857 10.240 1.00 60.50 82 ALA A N 1
ATOM 620 C CA . ALA A 1 82 ? 5.992 4.488 8.919 1.00 60.50 82 ALA A CA 1
ATOM 621 C C . ALA A 1 82 ? 4.656 5.180 8.589 1.00 60.50 82 ALA A C 1
ATOM 623 O O . ALA A 1 82 ? 4.377 5.448 7.425 1.00 60.50 82 ALA A O 1
ATOM 624 N N . GLY A 1 83 ? 3.775 5.399 9.570 1.00 68.69 83 GLY A N 1
ATOM 625 C CA . GLY A 1 83 ? 2.432 5.919 9.284 1.00 68.69 83 GLY A CA 1
ATOM 626 C C . GLY A 1 83 ? 1.485 4.888 8.649 1.00 68.69 83 GLY A C 1
ATOM 627 O O . GLY A 1 83 ? 0.328 5.206 8.414 1.00 68.69 83 GLY A O 1
ATOM 628 N N . LEU A 1 84 ? 1.937 3.644 8.441 1.00 74.56 84 LEU A N 1
ATOM 629 C CA . LEU A 1 84 ? 1.176 2.558 7.818 1.00 74.56 84 LEU A CA 1
ATOM 630 C C . LEU A 1 84 ? 0.522 1.635 8.858 1.00 74.56 84 LEU A C 1
ATOM 632 O O . LEU A 1 84 ? 1.119 1.347 9.901 1.00 74.56 84 LEU A O 1
ATOM 636 N N . SER A 1 85 ? -0.657 1.091 8.543 1.00 80.69 85 SER A N 1
ATOM 637 C CA . SER A 1 85 ? -1.250 -0.007 9.322 1.00 80.69 85 SER A CA 1
ATOM 638 C C . SER A 1 85 ? -0.408 -1.286 9.203 1.00 80.69 85 SER A C 1
ATOM 640 O O . SER A 1 85 ? 0.265 -1.497 8.194 1.00 80.69 85 SER A O 1
ATOM 642 N N . LEU A 1 86 ? -0.447 -2.162 10.215 1.00 83.56 86 LEU A N 1
ATOM 643 C CA . LEU A 1 86 ? 0.296 -3.434 10.200 1.00 83.56 86 LEU A CA 1
ATOM 644 C C . LEU A 1 86 ? -0.081 -4.305 8.989 1.00 83.56 86 LEU A C 1
ATOM 646 O O . LEU A 1 86 ? 0.772 -4.927 8.364 1.00 83.56 86 LEU A O 1
ATOM 650 N N . GLU A 1 87 ? -1.359 -4.293 8.625 1.00 87.81 87 GLU A N 1
ATOM 651 C CA . GLU A 1 87 ? -1.880 -4.991 7.453 1.00 87.81 87 GLU A CA 1
ATOM 652 C C . GLU A 1 87 ? -1.298 -4.431 6.147 1.00 87.81 87 GLU A C 1
ATOM 654 O O . GLU A 1 87 ? -0.815 -5.194 5.312 1.00 87.81 87 GLU A O 1
ATOM 659 N N . ALA A 1 88 ? -1.261 -3.103 5.990 1.00 87.94 88 ALA A N 1
ATOM 660 C CA . ALA A 1 88 ? -0.644 -2.471 4.825 1.00 87.94 88 ALA A CA 1
ATOM 661 C C . ALA A 1 88 ? 0.865 -2.759 4.754 1.00 87.94 88 ALA A C 1
ATOM 663 O O . ALA A 1 88 ? 1.410 -2.949 3.670 1.00 87.94 88 ALA A O 1
ATOM 664 N N . GLN A 1 89 ? 1.546 -2.844 5.900 1.00 88.38 89 GLN A N 1
ATOM 665 C CA . GLN A 1 89 ? 2.960 -3.222 5.951 1.00 88.38 89 GLN A CA 1
ATOM 666 C C . GLN A 1 89 ? 3.190 -4.659 5.478 1.00 88.38 89 GLN A C 1
ATOM 668 O O . GLN A 1 89 ? 4.124 -4.892 4.715 1.00 88.38 89 GLN A O 1
ATOM 673 N N . ALA A 1 90 ? 2.332 -5.599 5.882 1.00 90.12 90 ALA A N 1
ATOM 674 C CA . ALA A 1 90 ? 2.414 -6.989 5.444 1.00 90.12 90 ALA A CA 1
ATOM 675 C C . ALA A 1 90 ? 2.188 -7.127 3.929 1.00 90.12 90 ALA A C 1
ATOM 677 O O . ALA A 1 90 ? 2.943 -7.833 3.265 1.00 90.12 90 ALA A O 1
ATOM 678 N N . LEU A 1 91 ? 1.211 -6.400 3.375 1.00 93.50 91 LEU A N 1
ATOM 679 C CA . LEU A 1 91 ? 0.927 -6.390 1.934 1.00 93.50 91 LEU A CA 1
ATOM 680 C C . LEU A 1 91 ? 2.082 -5.813 1.110 1.00 93.50 91 LEU A C 1
ATOM 682 O O . LEU A 1 91 ? 2.373 -6.295 0.021 1.00 93.50 91 LEU A O 1
ATOM 686 N N . LEU A 1 92 ? 2.758 -4.786 1.628 1.00 91.38 92 LEU A N 1
ATOM 687 C CA . LEU A 1 92 ? 3.856 -4.128 0.922 1.00 91.38 92 LEU A CA 1
ATOM 688 C C . LEU A 1 92 ? 5.211 -4.820 1.111 1.00 91.38 92 LEU A C 1
ATOM 690 O O . LEU A 1 92 ? 6.155 -4.484 0.397 1.00 91.38 92 LEU A O 1
ATOM 694 N N . ALA A 1 93 ? 5.334 -5.764 2.048 1.00 91.00 93 ALA A N 1
ATOM 695 C CA . ALA A 1 93 ? 6.599 -6.424 2.362 1.00 91.00 93 ALA A CA 1
ATOM 696 C C . ALA A 1 93 ? 7.286 -7.076 1.140 1.00 91.00 93 ALA A C 1
ATOM 698 O O . ALA A 1 93 ? 8.488 -6.855 0.983 1.00 91.00 93 ALA A O 1
ATOM 699 N N . PRO A 1 94 ? 6.580 -7.789 0.235 1.00 92.25 94 PRO A N 1
ATOM 700 C CA . PRO A 1 94 ? 7.205 -8.423 -0.931 1.00 92.25 94 PRO A CA 1
ATOM 701 C C . PRO A 1 94 ? 7.725 -7.434 -1.983 1.00 92.25 94 PRO A C 1
ATOM 703 O O . PRO A 1 94 ? 8.601 -7.777 -2.770 1.00 92.25 94 PRO A O 1
ATOM 706 N N . TYR A 1 95 ? 7.192 -6.210 -2.009 1.00 91.38 95 TYR A N 1
ATOM 707 C CA . TYR A 1 95 ? 7.511 -5.196 -3.021 1.00 91.38 95 TYR A CA 1
ATOM 708 C C . TYR A 1 95 ? 8.653 -4.264 -2.603 1.00 91.38 95 TYR A C 1
ATOM 710 O O . TYR A 1 95 ? 9.001 -3.334 -3.331 1.00 91.38 95 TYR A O 1
ATOM 718 N N . ARG A 1 96 ? 9.238 -4.477 -1.420 1.00 87.94 96 ARG A N 1
ATOM 719 C CA . ARG A 1 96 ? 10.373 -3.693 -0.932 1.00 87.94 96 ARG A CA 1
ATOM 720 C C . ARG A 1 96 ? 11.676 -4.326 -1.393 1.00 87.94 96 ARG A C 1
ATOM 722 O O . ARG A 1 96 ? 11.968 -5.472 -1.067 1.00 87.94 96 ARG A O 1
ATOM 729 N N . MET A 1 97 ? 12.498 -3.551 -2.091 1.00 85.19 97 MET A N 1
ATOM 730 C CA . MET A 1 97 ? 13.874 -3.952 -2.362 1.00 85.19 97 MET A CA 1
ATOM 731 C C . MET A 1 97 ? 14.719 -3.741 -1.106 1.00 85.19 97 MET A C 1
ATOM 733 O O . MET A 1 97 ? 14.888 -2.613 -0.642 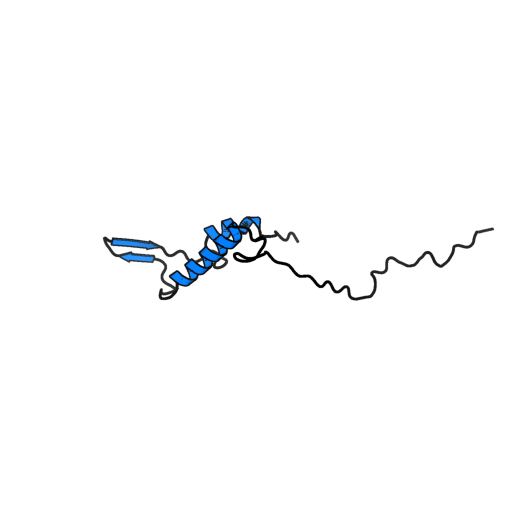1.00 85.19 97 MET A O 1
ATOM 737 N N . ALA A 1 98 ? 15.240 -4.832 -0.545 1.00 74.88 98 ALA A N 1
ATOM 738 C CA . ALA A 1 98 ? 16.254 -4.755 0.494 1.00 74.88 98 ALA A CA 1
ATOM 739 C C . ALA A 1 98 ? 17.567 -4.306 -0.153 1.00 74.88 98 ALA A C 1
ATOM 741 O O . ALA A 1 98 ? 18.207 -5.063 -0.881 1.00 74.88 98 ALA A O 1
ATOM 742 N N . MET A 1 99 ? 17.950 -3.055 0.086 1.00 73.06 99 MET A N 1
ATOM 743 C CA . MET A 1 99 ? 19.260 -2.562 -0.314 1.00 73.06 99 MET A CA 1
ATOM 744 C C . MET A 1 99 ? 20.295 -3.141 0.654 1.00 73.06 99 MET A C 1
ATOM 746 O O . MET A 1 99 ? 20.350 -2.749 1.817 1.00 73.06 99 MET A O 1
ATOM 750 N N . VAL A 1 100 ? 21.074 -4.113 0.183 1.00 67.38 100 VAL A N 1
ATOM 751 C CA . VAL A 1 100 ? 22.265 -4.599 0.886 1.00 67.38 100 VAL A CA 1
ATOM 752 C C . VAL A 1 100 ? 23.430 -3.754 0.386 1.00 67.38 100 VAL A C 1
ATOM 754 O O . VAL A 1 100 ? 23.755 -3.804 -0.799 1.00 67.38 100 VAL A O 1
ATOM 757 N N . ALA A 1 101 ? 23.966 -2.919 1.273 1.00 49.81 101 ALA A N 1
ATOM 758 C CA . ALA A 1 101 ? 25.145 -2.093 1.028 1.00 49.81 101 ALA A CA 1
ATOM 759 C C . ALA A 1 101 ? 26.424 -2.839 1.420 1.00 49.81 101 ALA A C 1
ATOM 761 O O . ALA A 1 101 ? 26.360 -3.634 2.388 1.00 49.81 101 ALA A O 1
#

Sequence (101 aa):
MRSPVDPARTLAALWPVGETIATYSTGYALPGEDDRTLPHDIERACILMVRSAWTSMGRDPALRSEESTGVAVFTYFAAHGAGLSLEAQALLAPYRMAMVA